Protein AF-A0ABD3PGR9-F1 (afdb_monomer_lite)

Sequence (86 aa):
MAAGPLTILLLSITLFSAHAADQPSLDEQLFNAIADQDISAVEKALQAGADINAREERGLQTPLMKSVLMGYDGLVQLFLEKGADV

pLDDT: mean 84.03, std 20.61, range [40.0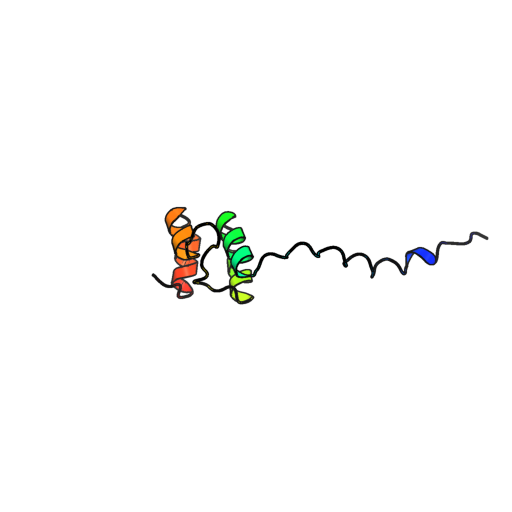9, 98.75]

Foldseek 3Di:
DDDDDPPPPPPPVVPVPPPPPDDDDLQRQLVVCLVVVPPVSNVVSVVVPHDQQDQDPVPRHGQLRSCVVVVVVVSVVVSVVVPHDD

InterPro domains:
  IPR002110 Ankyrin repeat [PS50088] (59-86)
  IPR036770 Ankyrin repeat-containing domain superfamily [G3DSA:1.25.40.20] (12-86)
  IPR036770 Ankyrin repeat-containing domain superfamily [SSF48403] (26-86)

Organism: NCBI:txid382360

Structure (mmCIF, N/CA/C/O backbone):
data_AF-A0ABD3PGR9-F1
#
_entry.id   AF-A0ABD3PGR9-F1
#
loop_
_atom_site.group_PDB
_atom_site.id
_atom_site.type_symbol
_atom_site.label_atom_id
_atom_site.label_alt_id
_atom_site.label_comp_id
_atom_site.label_asym_id
_atom_site.label_entity_id
_atom_site.label_seq_id
_atom_site.pdbx_PDB_ins_code
_atom_site.Cartn_x
_atom_site.Cartn_y
_atom_site.Cartn_z
_atom_site.occupancy
_atom_site.B_iso_or_equiv
_atom_site.auth_seq_id
_atom_site.auth_comp_id
_atom_site.auth_asym_id
_atom_site.auth_atom_id
_atom_site.pdbx_PDB_model_num
ATOM 1 N N . MET A 1 1 ? 2.322 28.877 55.537 1.00 43.19 1 MET A N 1
ATOM 2 C CA . MET A 1 1 ? 1.555 27.789 54.892 1.00 43.19 1 MET A CA 1
ATOM 3 C C . MET A 1 1 ? 1.503 28.096 53.408 1.00 43.19 1 MET A C 1
ATOM 5 O O . MET A 1 1 ? 0.956 29.122 53.034 1.00 43.19 1 MET A O 1
ATOM 9 N N . ALA A 1 2 ? 2.220 27.307 52.610 1.00 40.09 2 ALA A N 1
ATOM 10 C CA . ALA A 1 2 ? 2.437 27.548 51.190 1.00 40.09 2 ALA A CA 1
ATOM 11 C C . ALA A 1 2 ? 1.135 27.368 50.395 1.00 40.09 2 ALA A C 1
ATOM 13 O O . ALA A 1 2 ? 0.470 26.341 50.518 1.00 40.09 2 ALA A O 1
ATOM 14 N N . ALA A 1 3 ? 0.786 28.364 49.584 1.00 46.75 3 ALA A N 1
ATOM 15 C CA . ALA A 1 3 ? -0.242 28.246 48.562 1.00 46.75 3 ALA A CA 1
ATOM 16 C C . ALA A 1 3 ? 0.319 27.385 47.417 1.00 46.75 3 ALA A C 1
ATOM 18 O O . ALA A 1 3 ? 1.120 27.857 46.614 1.00 46.75 3 ALA A O 1
ATOM 19 N N . GLY A 1 4 ? -0.034 26.098 47.401 1.00 46.06 4 GLY A N 1
ATOM 20 C CA . GLY A 1 4 ? 0.297 25.184 46.306 1.00 46.06 4 GLY A CA 1
ATOM 21 C C . GLY A 1 4 ? -0.547 25.475 45.052 1.00 46.06 4 GLY A C 1
ATOM 22 O O . GLY A 1 4 ? -1.693 25.915 45.181 1.00 46.06 4 GLY A O 1
ATOM 23 N N . PRO A 1 5 ? -0.014 25.247 43.839 1.00 45.25 5 PRO A N 1
ATOM 24 C CA . PRO A 1 5 ? -0.611 25.713 42.593 1.00 45.25 5 PRO A CA 1
ATOM 25 C C . PRO A 1 5 ? -1.737 24.775 42.132 1.00 45.25 5 PRO A C 1
ATOM 27 O O . PRO A 1 5 ? -1.514 23.834 41.375 1.00 45.25 5 PRO A O 1
ATOM 30 N N . LEU A 1 6 ? -2.974 25.050 42.554 1.00 47.69 6 LEU A N 1
ATOM 31 C CA . LEU A 1 6 ? -4.170 24.365 42.035 1.00 47.69 6 LEU A CA 1
ATOM 32 C C . LEU A 1 6 ? -4.520 24.754 40.583 1.00 47.69 6 LEU A C 1
ATOM 34 O O . LEU A 1 6 ? -5.399 24.152 39.975 1.00 47.69 6 LEU A O 1
ATOM 38 N N . THR A 1 7 ? -3.822 25.727 39.998 1.00 50.38 7 THR A N 1
ATOM 39 C CA . THR A 1 7 ? -4.040 26.202 38.623 1.00 50.38 7 THR A CA 1
ATOM 40 C C . THR A 1 7 ? -3.419 25.311 37.542 1.00 50.38 7 THR A C 1
ATOM 42 O O . THR A 1 7 ? -3.704 25.516 36.367 1.00 50.38 7 THR A O 1
ATOM 45 N N . ILE A 1 8 ? -2.598 24.314 37.899 1.00 51.38 8 ILE A N 1
ATOM 46 C CA . ILE A 1 8 ? -1.908 23.451 36.917 1.00 51.38 8 ILE A CA 1
ATOM 47 C C . ILE A 1 8 ? -2.794 22.284 36.436 1.00 51.38 8 ILE A C 1
ATOM 49 O O . ILE A 1 8 ? -2.560 21.745 35.359 1.00 51.38 8 ILE A O 1
ATOM 53 N N . LEU A 1 9 ? -3.860 21.920 37.160 1.00 48.16 9 LEU A N 1
ATOM 54 C CA . LEU A 1 9 ? -4.641 20.715 36.837 1.00 48.16 9 LEU A CA 1
ATOM 55 C C . LEU A 1 9 ? -5.796 20.925 35.832 1.00 48.16 9 LEU A C 1
ATOM 57 O O . LEU A 1 9 ? -6.485 19.967 35.500 1.00 48.16 9 LEU A O 1
ATOM 61 N N . LEU A 1 10 ? -6.023 22.149 35.340 1.00 48.91 10 LEU A N 1
ATOM 62 C CA . LEU A 1 10 ? -7.129 22.466 34.414 1.00 48.91 10 LEU A CA 1
ATOM 63 C C . LEU A 1 10 ? -6.678 22.822 32.983 1.00 48.91 10 LEU A C 1
ATOM 65 O O . LEU A 1 10 ? -7.518 23.135 32.145 1.00 48.91 10 LEU A O 1
ATOM 69 N N . LEU A 1 11 ? -5.378 22.735 32.675 1.00 46.03 11 LEU A N 1
ATOM 70 C CA . LEU A 1 11 ? -4.815 23.095 31.360 1.00 46.03 11 LEU A CA 1
ATOM 71 C C . LEU A 1 11 ? -4.188 21.921 30.587 1.00 46.03 11 LEU A C 1
ATOM 73 O O . LEU A 1 11 ? -3.499 22.134 29.596 1.00 46.03 11 LEU A O 1
ATOM 77 N N . SER A 1 12 ? -4.452 20.674 30.982 1.00 50.41 12 SER A N 1
ATOM 78 C CA . SER A 1 12 ? -4.042 19.499 30.190 1.00 50.41 12 SER A CA 1
ATOM 79 C C . SER A 1 12 ? -5.040 19.131 29.085 1.00 50.41 12 SER A C 1
ATOM 81 O O . SER A 1 12 ? -4.709 18.334 28.218 1.00 50.41 12 SER A O 1
ATOM 83 N N . ILE A 1 13 ? -6.257 19.691 29.101 1.00 54.66 13 ILE A N 1
ATOM 84 C CA . ILE A 1 13 ? -7.342 19.305 28.174 1.00 54.66 13 ILE A CA 1
ATOM 85 C C . ILE A 1 13 ? -7.501 20.295 27.005 1.00 54.66 13 ILE A C 1
ATOM 87 O O . ILE A 1 13 ? -8.230 20.026 26.058 1.00 54.66 13 ILE A O 1
ATOM 91 N N . THR A 1 14 ? -6.767 21.409 26.990 1.00 53.12 14 THR A N 1
ATOM 92 C CA . THR A 1 14 ? -6.773 22.351 25.853 1.00 53.12 14 THR A CA 1
ATOM 93 C C . THR A 1 14 ? -5.539 22.248 24.953 1.00 53.12 14 THR A C 1
ATOM 95 O O . THR A 1 14 ? -5.481 22.926 23.931 1.00 53.12 14 THR A O 1
ATOM 98 N N . LEU A 1 15 ? -4.574 21.370 25.261 1.00 49.78 15 LEU A N 1
ATOM 99 C CA . LEU A 1 15 ? -3.351 21.195 24.466 1.00 49.78 15 LEU A CA 1
ATOM 100 C C . LEU A 1 15 ? -3.383 19.941 23.573 1.00 49.78 15 LEU A C 1
ATOM 102 O O . LEU A 1 15 ? -2.399 19.224 23.446 1.00 49.78 15 LEU A O 1
ATOM 106 N N . PHE A 1 16 ? -4.521 19.679 22.934 1.00 53.72 16 PHE A N 1
ATOM 107 C CA . PHE A 1 16 ? -4.555 18.892 21.694 1.00 53.72 16 PHE A CA 1
ATOM 108 C C . PHE A 1 16 ? -5.489 19.541 20.664 1.00 53.72 16 PHE A C 1
ATOM 110 O O . PHE A 1 16 ? -6.180 18.889 19.893 1.00 53.72 16 PHE A O 1
ATOM 117 N N . SER A 1 17 ? -5.549 20.869 20.658 1.00 54.88 17 SER A N 1
ATOM 118 C CA . SER A 1 17 ? -6.212 21.632 19.597 1.00 54.88 17 SER A CA 1
ATOM 119 C C . SER A 1 17 ? -5.184 22.510 18.901 1.00 54.88 17 SER A C 1
ATOM 121 O O . SER A 1 17 ? -5.287 23.728 18.862 1.00 54.88 17 SER A O 1
ATOM 123 N N . ALA A 1 18 ? -4.146 21.854 18.388 1.00 51.62 18 ALA A N 1
ATOM 124 C CA . ALA A 1 18 ? -3.198 22.425 17.442 1.00 51.62 18 ALA A CA 1
ATOM 125 C C . ALA A 1 18 ? -2.696 21.322 16.498 1.00 51.62 18 ALA A C 1
ATOM 127 O O . ALA A 1 18 ? -1.502 21.077 16.377 1.00 51.62 18 ALA A O 1
ATOM 128 N N . HIS A 1 19 ? -3.622 20.627 15.839 1.00 53.31 19 HIS A N 1
ATOM 129 C CA . HIS A 1 19 ? -3.301 19.936 14.594 1.00 53.31 19 HIS A CA 1
ATOM 130 C C . HIS A 1 19 ? -4.410 20.186 13.575 1.00 53.31 19 HIS A C 1
ATOM 132 O O . HIS A 1 19 ? -5.130 19.291 13.158 1.00 53.31 19 HIS A O 1
ATOM 138 N N . ALA A 1 20 ? -4.562 21.462 13.226 1.00 47.75 20 ALA A N 1
ATOM 139 C CA . ALA A 1 20 ? -5.163 21.879 11.965 1.00 47.75 20 ALA A CA 1
ATOM 140 C C . ALA A 1 20 ? -4.055 22.072 10.908 1.00 47.75 20 ALA A C 1
ATOM 142 O O . ALA A 1 20 ? -4.056 23.047 10.164 1.00 47.75 20 ALA A O 1
ATOM 143 N N . ALA A 1 21 ? -3.058 21.185 10.911 1.00 55.25 21 ALA A N 1
ATOM 144 C CA . ALA A 1 21 ? -2.335 20.844 9.696 1.00 55.25 21 ALA A CA 1
ATOM 145 C C . ALA A 1 21 ? -3.056 19.606 9.156 1.00 55.25 21 ALA A C 1
ATOM 147 O O . ALA A 1 21 ? -3.399 18.737 9.956 1.00 55.25 21 ALA A O 1
ATOM 148 N N . ASP A 1 22 ? -3.382 19.584 7.866 1.00 69.06 22 ASP A N 1
ATOM 149 C CA . ASP A 1 22 ? -4.060 18.461 7.213 1.00 69.06 22 ASP A CA 1
ATOM 150 C C . ASP A 1 22 ? -3.448 17.135 7.668 1.00 69.06 22 ASP A C 1
ATOM 152 O O . ASP A 1 22 ? -2.288 16.845 7.376 1.00 69.06 22 ASP A O 1
ATOM 156 N N . GLN A 1 23 ? -4.212 16.339 8.418 1.00 71.31 23 GLN A N 1
ATOM 157 C CA . GLN A 1 23 ? -3.835 14.948 8.609 1.00 71.31 23 GLN A CA 1
ATOM 158 C C . GLN A 1 23 ? -3.898 14.289 7.230 1.00 71.31 23 GLN A C 1
ATOM 160 O O . GLN A 1 23 ? -4.921 14.454 6.557 1.00 71.31 23 GLN A O 1
ATOM 165 N N . PRO A 1 24 ? -2.849 13.562 6.808 1.00 83.00 24 PRO A N 1
ATOM 166 C CA . PRO A 1 24 ? -2.860 12.890 5.521 1.00 83.00 24 PRO A CA 1
ATOM 167 C C . PRO A 1 24 ? -4.094 11.995 5.426 1.00 83.00 24 PRO A C 1
ATOM 169 O O . PRO A 1 24 ? -4.481 11.345 6.408 1.00 83.00 24 PRO A O 1
ATOM 172 N N . SER A 1 25 ? -4.726 11.968 4.253 1.00 93.94 25 SER A N 1
ATOM 173 C CA . SER A 1 25 ? -5.856 11.071 3.997 1.00 93.94 25 SER A CA 1
ATOM 174 C C . SER A 1 25 ? -5.444 9.612 4.233 1.00 93.94 25 SER A C 1
ATOM 176 O O . SER A 1 25 ? -4.256 9.293 4.273 1.00 93.94 25 SER A O 1
ATOM 178 N N . LEU A 1 26 ? -6.401 8.695 4.394 1.00 96.38 26 LEU A N 1
ATOM 179 C CA . LEU A 1 26 ? -6.064 7.272 4.549 1.00 96.38 26 LEU A CA 1
ATOM 180 C C . LEU A 1 26 ? -5.262 6.739 3.351 1.00 96.38 26 LEU A C 1
ATOM 182 O O . LEU A 1 26 ? -4.338 5.951 3.538 1.00 96.38 26 LEU A O 1
ATOM 186 N N . ASP A 1 27 ? -5.560 7.227 2.147 1.00 96.19 27 ASP A N 1
ATOM 187 C CA . ASP A 1 27 ? -4.823 6.883 0.932 1.00 96.19 27 ASP A CA 1
ATOM 188 C C . ASP A 1 27 ? -3.397 7.447 0.971 1.00 96.19 27 ASP A C 1
ATOM 190 O O . ASP A 1 27 ? -2.435 6.751 0.654 1.00 96.19 27 ASP A O 1
ATOM 194 N N . GLU A 1 28 ? -3.217 8.687 1.431 1.00 95.38 28 GLU A N 1
ATOM 195 C CA . GLU A 1 28 ? -1.883 9.264 1.614 1.00 95.38 28 GLU A CA 1
ATOM 196 C C . GLU A 1 28 ? -1.090 8.529 2.709 1.00 95.38 28 GLU A C 1
ATOM 198 O O . GLU A 1 28 ? 0.097 8.257 2.534 1.00 95.38 28 GLU A O 1
ATOM 203 N N . GLN A 1 29 ? -1.740 8.134 3.808 1.00 96.31 29 GLN A N 1
ATOM 204 C CA . GLN A 1 29 ? -1.137 7.291 4.846 1.00 96.31 29 GLN A CA 1
ATOM 205 C C . GLN A 1 29 ? -0.702 5.935 4.284 1.00 96.31 29 GLN A C 1
ATOM 207 O O . GLN A 1 29 ? 0.397 5.475 4.596 1.00 96.31 29 GLN A O 1
ATOM 212 N N . LEU A 1 30 ? -1.523 5.323 3.425 1.00 97.56 30 LEU A N 1
ATOM 213 C CA . LEU A 1 30 ? -1.178 4.094 2.717 1.00 97.56 30 LEU A CA 1
ATOM 214 C C . LEU A 1 30 ? 0.074 4.293 1.849 1.00 97.56 30 LEU A C 1
ATOM 216 O O . LEU A 1 30 ? 1.011 3.502 1.947 1.00 97.56 30 LEU A O 1
ATOM 220 N N . PHE A 1 31 ? 0.143 5.365 1.054 1.00 97.31 31 PHE A N 1
ATOM 221 C CA . PHE A 1 31 ? 1.319 5.648 0.221 1.00 97.31 3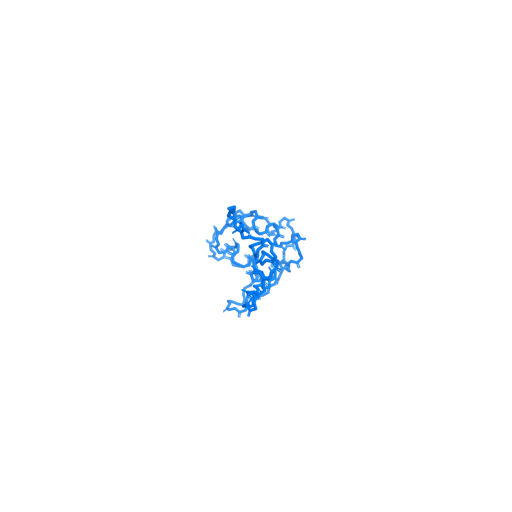1 PHE A CA 1
ATOM 222 C C . PHE A 1 31 ? 2.582 5.959 1.029 1.00 97.31 31 PHE A C 1
ATOM 224 O O . PHE A 1 31 ? 3.664 5.498 0.656 1.00 97.31 31 PHE A O 1
ATOM 231 N N . ASN A 1 32 ? 2.461 6.677 2.146 1.00 95.94 32 ASN A N 1
ATOM 232 C CA . ASN A 1 32 ? 3.584 6.922 3.051 1.00 95.94 32 ASN A CA 1
ATOM 233 C C . ASN A 1 32 ? 4.104 5.601 3.645 1.00 95.94 32 ASN A C 1
ATOM 235 O O . ASN A 1 32 ? 5.301 5.333 3.589 1.00 95.94 32 ASN A O 1
ATOM 239 N N . ALA A 1 33 ? 3.206 4.721 4.097 1.00 98.00 33 ALA A N 1
ATOM 240 C CA . ALA A 1 33 ? 3.578 3.402 4.608 1.00 98.00 33 ALA A CA 1
ATOM 241 C C . ALA A 1 33 ? 4.256 2.514 3.545 1.00 98.00 33 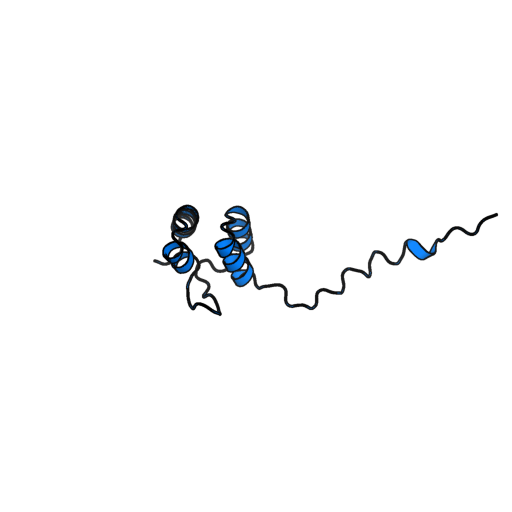ALA A C 1
ATOM 243 O O . ALA A 1 33 ? 5.198 1.786 3.858 1.00 98.00 33 ALA A O 1
ATOM 244 N N . ILE A 1 34 ? 3.822 2.595 2.279 1.00 97.81 34 ILE A N 1
ATOM 245 C CA . ILE A 1 34 ? 4.482 1.910 1.154 1.00 97.81 34 ILE A CA 1
ATOM 246 C C . ILE A 1 34 ? 5.897 2.449 0.945 1.00 97.81 34 ILE A C 1
ATOM 248 O O . ILE A 1 34 ? 6.821 1.659 0.750 1.00 97.81 34 ILE A O 1
ATOM 252 N N . ALA A 1 35 ? 6.077 3.773 0.976 1.00 96.19 35 ALA A N 1
ATOM 253 C CA . ALA A 1 35 ? 7.388 4.397 0.812 1.00 96.19 35 ALA A CA 1
ATOM 254 C C . ALA A 1 35 ? 8.373 3.947 1.904 1.00 96.19 35 ALA A C 1
ATOM 256 O O . ALA A 1 35 ? 9.535 3.674 1.595 1.00 96.19 35 ALA A O 1
ATOM 257 N N . ASP A 1 36 ? 7.877 3.780 3.131 1.00 97.50 36 ASP A N 1
ATOM 258 C CA . ASP A 1 36 ? 8.641 3.308 4.288 1.00 97.50 36 ASP A CA 1
ATOM 259 C C . ASP A 1 36 ? 8.786 1.771 4.355 1.00 97.50 36 ASP A C 1
ATOM 261 O O . ASP A 1 36 ? 9.497 1.259 5.221 1.00 97.50 36 ASP A O 1
ATOM 265 N N . GLN A 1 37 ? 8.137 1.022 3.451 1.00 97.69 37 GLN A N 1
ATOM 266 C CA . GLN A 1 37 ? 8.024 -0.448 3.482 1.00 97.69 37 GLN A CA 1
ATOM 267 C C . GLN A 1 37 ? 7.465 -1.005 4.809 1.00 97.69 37 GLN A C 1
ATOM 269 O O . GLN A 1 37 ? 7.728 -2.153 5.180 1.00 97.69 37 GLN A O 1
ATOM 274 N N . ASP A 1 38 ? 6.657 -0.220 5.525 1.00 98.25 38 ASP A N 1
ATOM 275 C CA . ASP A 1 38 ? 6.021 -0.650 6.769 1.00 98.25 38 ASP A CA 1
ATOM 276 C C . ASP A 1 38 ? 4.725 -1.416 6.466 1.00 98.25 38 ASP A C 1
ATOM 278 O O . ASP A 1 38 ? 3.632 -0.854 6.375 1.00 98.25 38 ASP A O 1
ATOM 282 N N . ILE A 1 39 ? 4.854 -2.739 6.343 1.00 97.94 39 ILE A N 1
ATOM 283 C CA . ILE A 1 39 ? 3.729 -3.661 6.118 1.00 97.94 39 ILE A CA 1
ATOM 284 C C . ILE A 1 39 ? 2.640 -3.492 7.187 1.00 97.94 39 ILE A C 1
ATOM 286 O O . ILE A 1 39 ? 1.453 -3.515 6.865 1.00 97.94 39 ILE A O 1
ATOM 290 N N . SER A 1 40 ? 3.016 -3.291 8.454 1.00 98.19 40 SER A N 1
ATOM 291 C CA . SER A 1 40 ? 2.037 -3.154 9.537 1.00 98.19 40 SER A CA 1
ATOM 292 C C . SER A 1 40 ? 1.237 -1.859 9.407 1.00 98.19 40 SER A C 1
ATOM 294 O O . SER A 1 40 ? 0.039 -1.844 9.693 1.00 98.19 40 SER A O 1
ATOM 296 N N . ALA A 1 41 ? 1.876 -0.769 8.982 1.00 98.25 41 ALA A N 1
ATOM 297 C CA . ALA A 1 41 ? 1.191 0.487 8.701 1.00 98.25 41 ALA A CA 1
ATOM 298 C C . ALA A 1 41 ? 0.308 0.394 7.445 1.00 98.25 41 ALA A C 1
ATOM 300 O O . ALA A 1 41 ? -0.825 0.874 7.481 1.00 98.25 41 ALA A O 1
ATOM 301 N N . VAL A 1 42 ? 0.764 -0.295 6.391 1.00 98.62 42 VAL A N 1
ATOM 302 C CA . VAL A 1 42 ? -0.051 -0.588 5.198 1.00 98.62 42 VAL A CA 1
ATOM 303 C C . VAL A 1 42 ? -1.326 -1.336 5.588 1.00 98.62 42 VAL A C 1
ATOM 305 O O . VAL A 1 42 ? -2.426 -0.918 5.231 1.00 98.62 42 VAL A O 1
ATOM 308 N N . GLU A 1 43 ? -1.211 -2.405 6.379 1.00 98.50 43 GLU A N 1
ATOM 309 C CA . GLU A 1 43 ? -2.383 -3.164 6.821 1.00 98.50 43 GLU A CA 1
ATOM 310 C C . GLU A 1 43 ? -3.340 -2.330 7.671 1.00 98.50 43 GLU A C 1
ATOM 312 O O . GLU A 1 43 ? -4.554 -2.430 7.492 1.00 98.50 43 GLU A O 1
ATOM 317 N N . LYS A 1 44 ? -2.817 -1.483 8.564 1.00 98.25 44 LYS A N 1
ATOM 318 C CA . LYS A 1 44 ? -3.645 -0.575 9.370 1.00 98.25 44 LYS A CA 1
ATOM 319 C C . LYS A 1 44 ? -4.402 0.429 8.506 1.00 98.25 44 LYS A C 1
ATOM 321 O O . LYS A 1 44 ? -5.585 0.640 8.753 1.00 98.25 44 LYS A O 1
ATOM 326 N N . ALA A 1 45 ? -3.755 1.022 7.502 1.00 98.19 45 ALA A N 1
ATOM 327 C CA . ALA A 1 45 ? -4.405 1.967 6.595 1.00 98.19 45 ALA A CA 1
ATOM 328 C C . ALA A 1 45 ? -5.535 1.290 5.799 1.00 98.19 45 ALA A C 1
ATOM 330 O O . ALA A 1 45 ? -6.649 1.808 5.744 1.00 98.19 45 ALA A O 1
ATOM 331 N N . LEU A 1 46 ? -5.291 0.083 5.277 1.00 98.44 46 LEU A N 1
ATOM 332 C CA . LEU A 1 46 ? -6.315 -0.706 4.582 1.00 98.44 46 LEU A CA 1
ATOM 333 C C . LEU A 1 46 ? -7.475 -1.097 5.511 1.00 98.44 46 LEU A C 1
ATOM 335 O O . LEU A 1 46 ? -8.636 -0.979 5.133 1.00 98.44 46 LEU A O 1
ATOM 339 N N . GLN A 1 47 ? -7.188 -1.513 6.749 1.00 98.25 47 GLN A N 1
ATOM 340 C CA . GLN A 1 47 ? -8.220 -1.806 7.755 1.00 98.25 47 GLN A CA 1
ATOM 341 C C . GLN A 1 47 ? -9.040 -0.566 8.132 1.00 98.25 47 GLN A C 1
ATOM 343 O O . GLN A 1 47 ? -10.225 -0.686 8.437 1.00 98.25 47 GLN A O 1
ATOM 348 N N . ALA A 1 48 ? -8.420 0.615 8.108 1.00 97.56 48 ALA A N 1
ATOM 349 C CA . ALA A 1 48 ? -9.091 1.889 8.337 1.00 97.56 48 ALA A CA 1
ATOM 350 C C . ALA A 1 48 ? -9.939 2.351 7.137 1.00 97.56 48 ALA A C 1
ATOM 352 O O . ALA A 1 48 ? -10.733 3.278 7.294 1.00 97.56 48 ALA A O 1
ATOM 353 N N . GLY A 1 49 ? -9.816 1.699 5.975 1.00 97.44 49 GLY A N 1
ATOM 354 C CA . GLY A 1 49 ? -10.614 1.976 4.781 1.00 97.44 49 GLY A CA 1
ATOM 355 C C . GLY A 1 49 ? -9.899 2.775 3.693 1.00 97.44 49 GLY A C 1
ATOM 356 O O . GLY A 1 49 ? -10.587 3.344 2.849 1.00 97.44 49 GLY A O 1
ATOM 357 N N . ALA A 1 50 ? -8.562 2.836 3.700 1.00 97.94 50 ALA A N 1
ATOM 358 C CA . ALA A 1 50 ? -7.811 3.308 2.534 1.00 97.94 50 ALA A CA 1
ATOM 359 C C . ALA A 1 50 ? -8.184 2.477 1.295 1.00 97.94 50 ALA A C 1
ATOM 361 O O . ALA A 1 50 ? -8.329 1.251 1.391 1.00 97.94 50 ALA A O 1
ATOM 362 N N . ASP A 1 51 ? -8.321 3.125 0.139 1.00 98.06 51 ASP A N 1
ATOM 363 C CA . ASP A 1 51 ? -8.625 2.426 -1.106 1.00 98.06 51 ASP A CA 1
ATOM 364 C C . ASP A 1 51 ? -7.378 1.674 -1.595 1.00 98.06 51 ASP A C 1
ATOM 366 O O . ASP A 1 51 ? -6.323 2.252 -1.864 1.00 98.06 51 ASP A O 1
ATOM 370 N N . ILE A 1 52 ? -7.498 0.351 -1.726 1.00 98.44 52 ILE A N 1
ATOM 371 C CA . ILE A 1 52 ? -6.415 -0.515 -2.207 1.00 98.44 52 ILE A CA 1
ATOM 372 C C . ILE A 1 52 ? -5.988 -0.175 -3.647 1.00 98.44 52 ILE A C 1
ATOM 374 O O . ILE A 1 52 ? -4.857 -0.462 -4.041 1.00 98.44 52 ILE A O 1
ATOM 378 N N . ASN A 1 53 ? -6.872 0.481 -4.404 1.00 97.94 53 ASN A N 1
ATOM 379 C CA . ASN A 1 53 ? -6.653 0.956 -5.764 1.00 97.94 53 ASN A CA 1
ATOM 380 C C . ASN A 1 53 ? -6.552 2.493 -5.844 1.00 97.94 53 ASN A C 1
ATOM 382 O O . ASN A 1 53 ? -6.609 3.050 -6.947 1.00 97.94 53 ASN A O 1
ATOM 386 N N . ALA A 1 54 ? -6.360 3.177 -4.705 1.00 96.88 54 ALA A N 1
ATOM 387 C CA . ALA A 1 54 ? -6.202 4.629 -4.644 1.00 96.88 54 ALA A CA 1
ATOM 388 C C . ALA A 1 54 ? -5.143 5.115 -5.639 1.00 96.88 54 ALA A C 1
ATOM 390 O O . ALA A 1 54 ? -4.126 4.462 -5.861 1.00 96.88 54 ALA A O 1
ATOM 391 N N . ARG A 1 55 ? -5.333 6.295 -6.227 1.00 94.38 55 ARG A N 1
ATOM 392 C CA . ARG A 1 55 ? -4.321 6.891 -7.108 1.00 94.38 55 ARG A CA 1
ATOM 393 C C . ARG A 1 55 ? -3.481 7.887 -6.325 1.00 94.38 55 ARG A C 1
ATOM 395 O O . ARG A 1 55 ? -4.015 8.859 -5.803 1.00 94.38 55 ARG A O 1
ATOM 402 N N . GLU A 1 56 ? -2.166 7.679 -6.302 1.00 89.38 56 GLU A N 1
ATOM 403 C CA . GLU A 1 56 ? -1.219 8.624 -5.708 1.00 89.38 56 GLU A CA 1
ATOM 404 C C . GLU A 1 56 ? -1.351 9.977 -6.414 1.00 89.38 56 GLU A C 1
ATOM 406 O O . GLU A 1 56 ? -1.146 10.067 -7.630 1.00 89.38 56 GLU A O 1
ATOM 411 N N . GLU A 1 57 ? -1.635 11.038 -5.659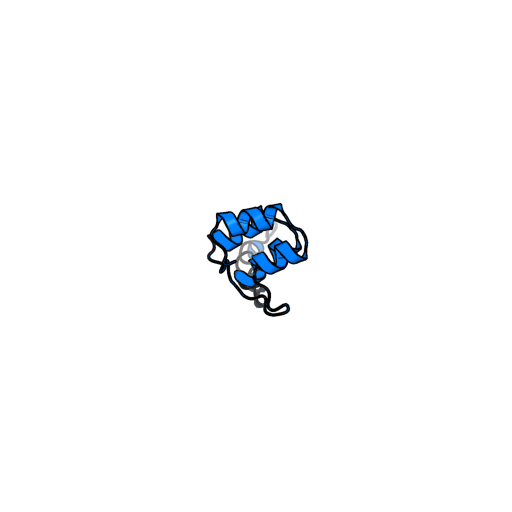 1.00 82.44 57 GLU A N 1
ATOM 412 C CA . GLU A 1 57 ? -1.845 12.379 -6.220 1.00 82.44 57 GLU A CA 1
ATOM 413 C C . GLU A 1 57 ? -0.641 12.874 -7.033 1.00 82.44 57 GLU A C 1
ATOM 415 O O . GLU A 1 57 ? -0.794 13.535 -8.059 1.00 82.44 57 GLU A O 1
ATOM 420 N N . ARG A 1 58 ? 0.573 12.531 -6.585 1.00 78.25 58 ARG A N 1
ATOM 421 C CA . ARG A 1 58 ? 1.831 13.009 -7.175 1.00 78.25 58 ARG A CA 1
ATOM 422 C C . ARG A 1 58 ? 2.362 12.117 -8.296 1.00 78.25 58 ARG A C 1
ATOM 424 O O . ARG A 1 58 ? 2.989 12.624 -9.222 1.00 78.25 58 ARG A O 1
ATOM 431 N N . GLY A 1 59 ? 2.155 10.805 -8.197 1.00 71.81 59 GLY A N 1
ATOM 432 C CA . GLY A 1 59 ? 2.787 9.814 -9.074 1.00 71.81 59 GLY A CA 1
ATOM 433 C C . GLY A 1 59 ? 1.840 9.106 -10.034 1.00 71.81 59 GLY A C 1
ATOM 434 O O . GLY A 1 59 ? 2.315 8.389 -10.912 1.00 71.81 59 GLY A O 1
ATOM 435 N N . LEU A 1 60 ? 0.521 9.303 -9.902 1.00 83.19 60 LEU A N 1
ATOM 436 C CA . LEU A 1 60 ? -0.506 8.652 -10.725 1.00 83.19 60 LEU A CA 1
ATOM 437 C C . LEU A 1 60 ? -0.455 7.109 -10.689 1.00 83.19 60 LEU A C 1
ATOM 439 O O . LEU A 1 60 ? -0.966 6.458 -11.605 1.00 83.19 60 LEU A O 1
ATOM 443 N N . GLN A 1 61 ? 0.136 6.534 -9.640 1.00 93.69 61 GLN A N 1
ATOM 444 C CA . GLN A 1 61 ? 0.286 5.093 -9.424 1.00 93.69 61 GLN A CA 1
ATOM 445 C C . GLN A 1 61 ? -0.738 4.590 -8.411 1.00 93.69 61 GLN A C 1
ATOM 447 O O . GLN A 1 61 ? -1.106 5.317 -7.492 1.00 93.69 61 GLN A O 1
ATOM 452 N N . THR A 1 62 ? -1.170 3.341 -8.566 1.00 97.81 62 THR A N 1
ATOM 453 C CA . THR A 1 62 ? -1.845 2.606 -7.489 1.00 97.81 62 THR A CA 1
ATOM 454 C C . THR A 1 62 ? -0.820 2.088 -6.472 1.00 97.81 62 THR A C 1
ATOM 456 O O . THR A 1 62 ? 0.374 2.022 -6.801 1.00 97.81 62 THR A O 1
ATOM 459 N N . PRO A 1 63 ? -1.242 1.676 -5.261 1.00 98.25 63 PRO A N 1
ATOM 460 C CA . PRO A 1 63 ? -0.380 0.991 -4.301 1.00 98.25 63 PRO A CA 1
ATOM 461 C C . PRO A 1 63 ? 0.438 -0.144 -4.928 1.00 98.25 63 PRO A C 1
ATOM 463 O O . PRO A 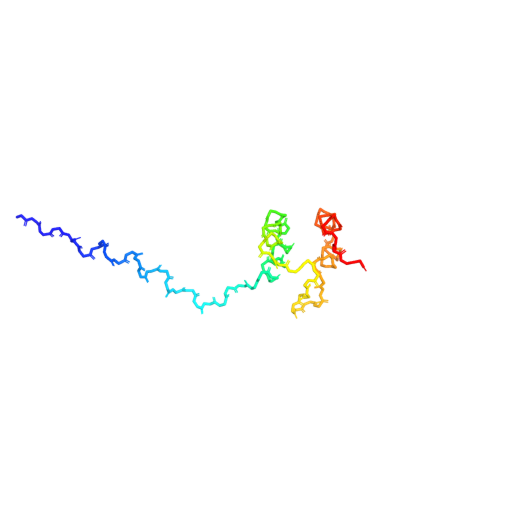1 63 ? 1.664 -0.162 -4.811 1.00 98.25 63 PRO A O 1
ATOM 466 N N . LEU A 1 64 ? -0.219 -1.026 -5.692 1.00 98.62 64 LEU A N 1
ATOM 467 C CA . LEU A 1 64 ? 0.443 -2.142 -6.369 1.00 98.62 64 LEU A CA 1
ATOM 468 C C . LEU A 1 64 ? 1.476 -1.665 -7.401 1.00 98.62 64 LEU A C 1
ATOM 470 O O . LEU A 1 64 ? 2.607 -2.153 -7.402 1.00 98.62 64 LEU A O 1
ATOM 474 N N . MET A 1 65 ? 1.133 -0.685 -8.247 1.00 98.19 65 MET A N 1
ATOM 475 C CA . MET A 1 65 ? 2.070 -0.141 -9.242 1.00 98.19 65 MET A CA 1
ATOM 476 C C . MET A 1 65 ? 3.328 0.438 -8.586 1.00 98.19 65 MET A C 1
ATOM 478 O O . MET A 1 65 ? 4.436 0.198 -9.069 1.00 98.19 65 MET A O 1
ATOM 482 N N . LYS A 1 66 ? 3.168 1.168 -7.473 1.00 97.50 66 LYS A N 1
ATOM 483 C CA . LYS A 1 66 ? 4.290 1.723 -6.705 1.00 97.50 66 LYS A CA 1
ATOM 484 C C . LYS A 1 66 ? 5.184 0.611 -6.162 1.00 97.50 66 LYS A C 1
ATOM 486 O O . LYS A 1 66 ? 6.400 0.675 -6.332 1.00 97.50 66 LYS A O 1
ATOM 491 N N . SER A 1 67 ? 4.596 -0.419 -5.551 1.00 98.06 67 SER A N 1
ATOM 492 C CA . SER A 1 67 ? 5.341 -1.554 -4.996 1.00 98.06 67 SER A CA 1
ATOM 493 C C . SER A 1 67 ? 6.104 -2.336 -6.066 1.00 98.06 67 SER A C 1
ATOM 495 O O . SER A 1 67 ? 7.263 -2.677 -5.840 1.00 98.06 67 SER A O 1
ATOM 497 N N . VAL A 1 68 ? 5.508 -2.557 -7.244 1.00 98.19 68 VAL A N 1
ATOM 498 C CA . VAL A 1 68 ? 6.187 -3.206 -8.380 1.00 98.19 68 VAL A CA 1
ATOM 499 C C . VAL A 1 68 ? 7.350 -2.351 -8.881 1.00 98.19 68 VAL A C 1
ATOM 501 O O . VAL A 1 68 ? 8.453 -2.865 -9.051 1.00 98.19 68 VAL A O 1
ATOM 504 N N . LEU A 1 69 ? 7.135 -1.045 -9.079 1.00 96.62 69 LEU A N 1
ATOM 505 C CA . LEU A 1 69 ? 8.180 -0.131 -9.548 1.00 96.62 69 LEU A CA 1
ATOM 506 C C . LEU A 1 69 ? 9.389 -0.096 -8.601 1.00 96.62 69 LEU A C 1
ATOM 508 O O . LEU A 1 69 ? 10.524 0.009 -9.062 1.00 96.62 69 LEU A O 1
ATOM 512 N N . MET A 1 70 ? 9.143 -0.175 -7.293 1.00 97.00 70 MET A N 1
ATOM 513 C CA . MET A 1 70 ? 10.189 -0.134 -6.270 1.00 97.00 70 MET A CA 1
ATOM 514 C C . MET A 1 70 ? 10.798 -1.510 -5.950 1.00 97.00 70 MET A C 1
ATOM 516 O O . MET A 1 70 ? 11.790 -1.573 -5.227 1.00 97.00 70 MET A O 1
ATOM 520 N N . GLY A 1 71 ? 10.243 -2.605 -6.483 1.00 98.12 71 GLY A N 1
ATOM 521 C CA . GLY A 1 71 ? 10.706 -3.969 -6.194 1.00 98.12 71 GLY A CA 1
ATOM 522 C C . GLY A 1 71 ? 10.387 -4.437 -4.770 1.00 98.12 71 GLY A C 1
ATOM 523 O O . GLY A 1 71 ? 11.154 -5.186 -4.170 1.00 98.12 71 GLY A O 1
ATOM 524 N N . TYR A 1 72 ? 9.282 -3.963 -4.191 1.00 98.50 72 TYR A N 1
ATOM 525 C CA . TYR A 1 72 ? 8.862 -4.305 -2.831 1.00 98.50 72 TYR A CA 1
ATOM 526 C C . TYR A 1 72 ? 8.025 -5.587 -2.827 1.00 98.50 72 TYR A C 1
ATOM 528 O O . TYR A 1 72 ? 6.814 -5.544 -2.614 1.00 98.50 72 TYR A O 1
ATOM 536 N N . ASP A 1 73 ? 8.673 -6.732 -3.058 1.00 98.25 73 ASP A N 1
ATOM 537 C CA . ASP A 1 73 ? 8.018 -8.036 -3.266 1.00 98.25 73 ASP A CA 1
ATOM 538 C C . ASP A 1 73 ? 6.993 -8.395 -2.176 1.00 98.25 73 ASP A C 1
ATOM 540 O O . ASP A 1 73 ? 5.899 -8.867 -2.480 1.00 98.25 73 ASP A O 1
ATOM 544 N N . GLY A 1 74 ? 7.303 -8.111 -0.906 1.00 98.12 74 GLY A N 1
ATOM 545 C CA . GLY A 1 74 ? 6.380 -8.364 0.206 1.00 98.12 74 GLY A CA 1
ATOM 546 C C . GLY A 1 74 ? 5.090 -7.540 0.124 1.00 98.12 74 GLY A C 1
ATOM 547 O O . GLY A 1 74 ? 4.011 -8.049 0.419 1.00 98.12 74 GLY A O 1
ATOM 548 N N . LEU A 1 75 ? 5.177 -6.287 -0.330 1.00 98.62 75 LEU A N 1
ATOM 549 C CA . LEU A 1 75 ? 4.004 -5.439 -0.550 1.00 98.62 75 LEU A CA 1
ATOM 550 C C . LEU A 1 75 ? 3.258 -5.825 -1.829 1.00 98.62 75 LEU A C 1
ATOM 552 O O . LEU A 1 75 ? 2.031 -5.805 -1.835 1.00 98.62 75 LEU A O 1
ATOM 556 N N . VAL A 1 76 ? 3.972 -6.235 -2.883 1.00 98.75 76 VAL A N 1
ATOM 557 C CA . VAL A 1 76 ? 3.352 -6.787 -4.099 1.00 98.75 76 VAL A CA 1
ATOM 558 C C . VAL A 1 76 ? 2.486 -7.994 -3.743 1.00 98.75 76 VAL A C 1
ATOM 560 O O . VAL A 1 76 ? 1.310 -8.027 -4.100 1.00 98.75 76 VAL A O 1
ATOM 563 N N . GLN A 1 77 ? 3.033 -8.949 -2.986 1.00 98.56 77 GLN A N 1
ATOM 564 C CA . GLN A 1 77 ? 2.284 -10.119 -2.537 1.00 98.56 77 GLN A CA 1
ATOM 565 C C . GLN A 1 77 ? 1.077 -9.716 -1.678 1.00 98.56 77 GLN A C 1
ATOM 567 O O . GLN A 1 77 ? -0.034 -10.164 -1.951 1.00 98.56 77 GLN A O 1
ATOM 572 N N . LEU A 1 78 ? 1.271 -8.827 -0.698 1.00 98.50 78 LEU A N 1
ATOM 573 C CA . LEU A 1 78 ? 0.198 -8.355 0.181 1.00 98.50 78 LEU A CA 1
ATOM 574 C C . LEU A 1 78 ? -0.975 -7.738 -0.594 1.00 98.50 78 LEU A C 1
ATOM 576 O O . LEU A 1 78 ? -2.133 -8.053 -0.318 1.00 98.50 78 LEU A O 1
ATOM 580 N N . PHE A 1 79 ? -0.695 -6.847 -1.549 1.00 98.62 79 PHE A N 1
ATOM 581 C CA . PHE A 1 79 ? -1.740 -6.176 -2.322 1.00 98.62 79 PHE A CA 1
ATOM 582 C C . PHE A 1 79 ? -2.469 -7.142 -3.262 1.00 98.62 79 PHE A C 1
ATOM 584 O O . PHE A 1 79 ? -3.695 -7.083 -3.345 1.00 98.62 79 PHE A O 1
ATOM 591 N N . LEU A 1 80 ? -1.756 -8.077 -3.901 1.00 98.62 80 LEU A N 1
ATOM 592 C CA . LEU A 1 80 ? -2.377 -9.126 -4.719 1.00 98.62 80 LEU A CA 1
ATOM 593 C C . LEU A 1 80 ? -3.280 -10.045 -3.882 1.00 98.62 80 LEU A C 1
ATOM 595 O O . LEU A 1 80 ? -4.403 -10.340 -4.286 1.00 98.62 80 LEU A O 1
ATOM 599 N N . GLU A 1 81 ? -2.830 -10.457 -2.693 1.00 98.38 81 GLU A N 1
ATOM 600 C CA . GLU A 1 81 ? -3.617 -11.290 -1.772 1.00 98.38 81 GLU A CA 1
ATOM 601 C C . GLU A 1 81 ? -4.889 -10.590 -1.283 1.00 98.38 81 GLU A C 1
ATOM 603 O O . GLU A 1 81 ? -5.913 -11.241 -1.066 1.00 98.38 81 GLU A O 1
ATOM 608 N N . LYS A 1 82 ? -4.847 -9.262 -1.132 1.00 97.75 82 LYS A N 1
ATOM 609 C CA . LYS A 1 82 ? -6.010 -8.449 -0.752 1.00 97.75 82 LYS A CA 1
ATOM 610 C C . LYS A 1 82 ? -6.874 -8.008 -1.943 1.00 97.75 82 LYS A C 1
ATOM 612 O O . LYS A 1 82 ? -7.869 -7.321 -1.726 1.00 97.75 82 LYS A O 1
ATOM 617 N N . GLY A 1 83 ? -6.550 -8.439 -3.164 1.00 97.62 83 GLY A N 1
ATOM 618 C CA . GLY A 1 83 ? -7.380 -8.227 -4.351 1.00 97.62 83 GLY A CA 1
ATOM 619 C C . GLY A 1 83 ? -7.221 -6.857 -5.010 1.00 97.62 83 GLY A C 1
ATOM 620 O O . GLY A 1 83 ? -8.197 -6.350 -5.554 1.00 97.62 83 GLY A O 1
ATOM 621 N N . ALA A 1 84 ? -6.027 -6.258 -4.949 1.00 98.12 84 ALA A N 1
ATOM 622 C CA . ALA A 1 84 ? -5.705 -5.075 -5.747 1.00 98.12 84 ALA A CA 1
ATOM 623 C C . ALA A 1 84 ? -5.828 -5.366 -7.254 1.00 98.12 84 ALA A C 1
ATOM 625 O O . ALA A 1 84 ? -5.524 -6.475 -7.707 1.00 98.12 84 ALA A O 1
ATOM 626 N N . ASP A 1 85 ? -6.225 -4.357 -8.025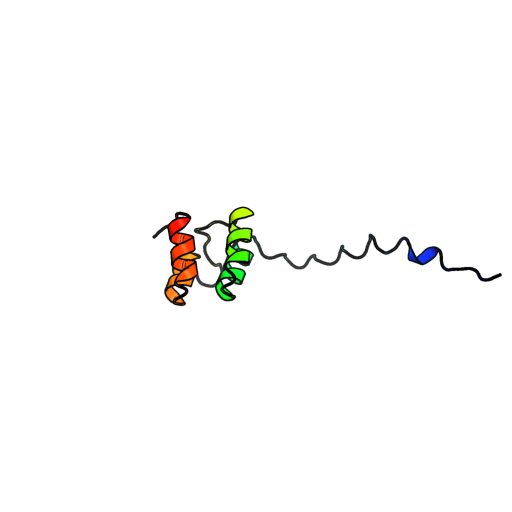 1.00 97.94 85 ASP A N 1
ATOM 627 C CA . ASP A 1 85 ? -6.378 -4.471 -9.475 1.00 97.94 85 ASP A CA 1
ATOM 628 C C . ASP A 1 85 ? -5.003 -4.603 -10.155 1.00 97.94 85 ASP A C 1
ATOM 630 O O . ASP A 1 85 ? -4.056 -3.885 -9.809 1.00 97.94 85 ASP A O 1
ATOM 634 N N . VAL A 1 86 ? -4.909 -5.512 -11.135 1.00 93.62 86 VAL A N 1
ATOM 635 C CA . VAL A 1 86 ? -3.688 -5.818 -11.912 1.00 93.62 86 VAL A CA 1
ATOM 636 C C . VAL A 1 86 ? -3.625 -5.105 -13.256 1.00 93.62 86 VAL A C 1
ATOM 638 O O . VAL A 1 86 ? -4.673 -4.999 -13.932 1.00 93.62 86 VAL A O 1
#

Secondary structure (DSSP, 8-state):
-----GGGTTSSSSTT----S-PPPHHHHHHHHHHTT-HHHHHHHHHHT--TTPPPTTT---HHHHHHHHT-HHHHHHHHHTT---

Radius of gyration: 20.25 Å; chains: 1; bounding box: 21×40×67 Å